Protein AF-A0A426YIM7-F1 (afdb_monomer_lite)

Sequence (119 aa):
MGKIGKELNIDFVVSTGDNFYDNGLTGITDGAFEDSFTSIYTAESLQKRWYSGAKLIYLIEWLLLSLSLSLVLGNHDYRGDVLAQLSPVLQGVDSRWLCLRSFVLNAGEDTPQHGLEAV

Secondary structure (DSSP, 8-state):
-HHHHHHTT-SEEEE-S--STTT--SSTT-THHIIIIITT---GGG-SEEEE------S--SS-TT-----S--TTGGGS-HHHHH-HHHHHH-TTEEE-S------------------

Organism: Ensete ventricosum (NCBI:txid4639)

Radius of gyration: 17.92 Å; chains: 1; bounding box: 36×42×57 Å

Foldseek 3Di:
DLVVLVVVVDQAAEAQAPQAPDAAAQALPGCSLCVRPVVPQPRPSHLHAYEAWEDPDDPDPDPPPPDPVQIRHDPNNVSHPVVSLCDCSSCVVPVNRHYDSYDDDDDDPPDPPDDDDDD

pLDDT: mean 80.56, std 19.52, range [34.78, 98.0]

InterPro domains:
  IPR029052 Metallo-dependent phosphatase-like [G3DSA:3.60.21.10] (1-114)
  IPR029052 Metallo-dependent phosphatase-like [SSF56300] (2-108)
  IPR051558 Metallophosphoesterase Purple Acid Phosphatase [PTHR10161] (1-108)

Structure (mmCIF, N/CA/C/O backbone):
data_AF-A0A426YIM7-F1
#
_entry.id   AF-A0A426YIM7-F1
#
loop_
_atom_site.group_PDB
_atom_site.id
_atom_site.type_symbol
_atom_site.label_atom_id
_atom_site.label_alt_id
_atom_site.label_comp_id
_atom_site.label_asym_id
_atom_site.label_entity_id
_atom_site.label_seq_id
_atom_site.pdbx_PDB_ins_code
_atom_site.Cartn_x
_atom_site.Cartn_y
_atom_site.Cartn_z
_atom_site.occupancy
_atom_site.B_iso_or_equiv
_atom_site.auth_seq_id
_atom_site.auth_comp_id
_atom_site.auth_asym_id
_atom_site.auth_atom_id
_atom_site.pdbx_PDB_model_num
ATOM 1 N N . MET A 1 1 ? -15.322 -1.299 1.935 1.00 90.06 1 MET A N 1
ATOM 2 C CA . MET A 1 1 ? -14.483 -0.888 3.085 1.00 90.06 1 MET A CA 1
ATOM 3 C C . MET A 1 1 ? -14.968 0.381 3.785 1.00 90.06 1 MET A C 1
ATOM 5 O O . MET A 1 1 ? -15.195 0.302 4.980 1.00 90.06 1 MET A O 1
ATOM 9 N N . GLY A 1 2 ? -15.199 1.511 3.097 1.00 96.06 2 GLY A N 1
ATOM 10 C CA . GLY A 1 2 ? -15.544 2.788 3.759 1.00 96.06 2 GLY A CA 1
ATOM 11 C C . GLY A 1 2 ? -16.715 2.741 4.760 1.00 96.06 2 GLY A C 1
ATOM 12 O O . GLY A 1 2 ? -16.585 3.235 5.877 1.00 96.06 2 GLY A O 1
ATOM 13 N N . LYS A 1 3 ? -17.835 2.087 4.413 1.00 97.69 3 LYS A N 1
ATOM 14 C CA . LYS A 1 3 ? -18.983 1.918 5.332 1.00 97.69 3 LYS A CA 1
ATOM 15 C C . LYS A 1 3 ? -18.599 1.181 6.625 1.00 97.69 3 LYS A C 1
ATOM 17 O O . LYS A 1 3 ? -18.864 1.689 7.704 1.00 97.69 3 LYS A O 1
ATOM 22 N N . ILE A 1 4 ? -17.908 0.047 6.498 1.00 96.56 4 ILE A N 1
ATOM 23 C CA . ILE A 1 4 ? -17.471 -0.780 7.635 1.00 96.56 4 ILE A CA 1
ATOM 24 C C . ILE A 1 4 ? -16.426 -0.053 8.485 1.00 96.56 4 ILE A C 1
ATOM 26 O O . ILE A 1 4 ? -16.528 -0.051 9.703 1.00 96.56 4 ILE A O 1
ATOM 30 N N . GLY A 1 5 ? -15.463 0.630 7.857 1.00 95.62 5 GLY A N 1
ATOM 31 C CA . GLY A 1 5 ? -14.475 1.430 8.589 1.00 95.62 5 GLY A CA 1
ATOM 32 C C . GLY A 1 5 ? -15.118 2.539 9.427 1.00 95.62 5 GLY A C 1
ATOM 33 O O . GLY A 1 5 ? -14.634 2.847 10.510 1.00 95.62 5 GLY A O 1
ATOM 34 N N . LYS A 1 6 ? -16.238 3.105 8.951 1.00 97.19 6 LYS A N 1
ATOM 35 C CA . LYS A 1 6 ? -17.025 4.087 9.706 1.00 97.19 6 LYS A CA 1
ATOM 36 C C . LYS A 1 6 ? -17.785 3.435 10.861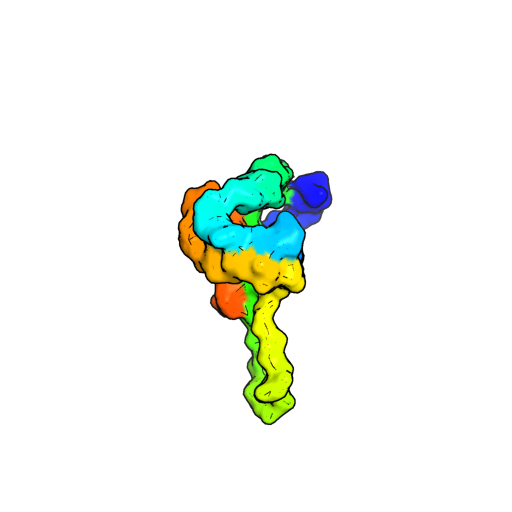 1.00 97.19 6 LYS A C 1
ATOM 38 O O . LYS A 1 6 ? -17.785 3.980 11.955 1.00 97.19 6 LYS A O 1
ATOM 43 N N . GLU A 1 7 ? -18.427 2.298 10.611 1.00 98.00 7 GLU A N 1
ATOM 44 C CA . GLU A 1 7 ? -19.209 1.559 11.610 1.00 98.00 7 GLU A CA 1
ATOM 45 C C . GLU A 1 7 ? -18.348 1.062 12.775 1.00 98.00 7 GLU A C 1
ATOM 47 O O . GLU A 1 7 ? -18.738 1.199 13.929 1.00 98.00 7 GLU A O 1
ATOM 52 N N . LEU A 1 8 ? -17.155 0.544 12.476 1.00 96.62 8 LEU A N 1
ATOM 53 C CA . LEU A 1 8 ? -16.222 0.022 13.475 1.00 96.62 8 LEU A CA 1
ATOM 54 C C . LEU A 1 8 ? -15.317 1.094 14.096 1.00 96.62 8 LEU A C 1
ATOM 56 O O . LEU A 1 8 ? -14.565 0.772 15.008 1.00 96.62 8 LEU A O 1
ATOM 60 N N . ASN A 1 9 ? -15.364 2.337 13.601 1.00 95.69 9 ASN A N 1
ATOM 61 C CA . ASN A 1 9 ? -14.483 3.433 14.014 1.00 95.69 9 ASN A CA 1
ATOM 62 C C . ASN A 1 9 ? -12.997 3.018 14.080 1.00 95.69 9 ASN A C 1
ATOM 64 O O . ASN A 1 9 ? -12.365 3.074 15.129 1.00 95.69 9 ASN A O 1
ATOM 68 N N . ILE A 1 10 ? -12.453 2.565 12.950 1.00 94.56 10 ILE A N 1
ATOM 69 C CA . ILE A 1 10 ? -11.093 2.013 12.894 1.00 94.56 10 ILE A CA 1
ATOM 70 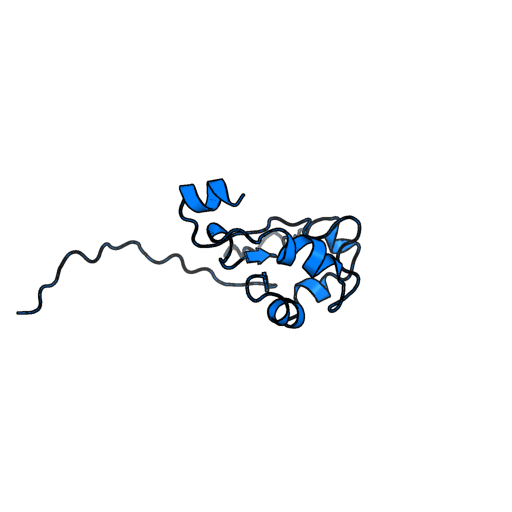C C . ILE A 1 10 ? -9.998 3.074 13.124 1.00 94.56 10 ILE A C 1
ATOM 72 O O . ILE A 1 10 ? -10.107 4.221 12.672 1.00 94.56 10 ILE A O 1
ATOM 76 N N . ASP A 1 11 ? -8.889 2.656 13.738 1.00 93.31 11 ASP A N 1
ATOM 77 C CA . ASP A 1 11 ? -7.713 3.509 13.971 1.00 93.31 11 ASP A CA 1
ATOM 78 C C . ASP A 1 11 ? -6.685 3.451 12.833 1.00 93.31 11 ASP A C 1
ATOM 80 O O . ASP A 1 11 ? -6.054 4.455 12.495 1.00 93.31 11 ASP A O 1
ATOM 84 N N . PHE A 1 12 ? -6.533 2.286 12.203 1.00 92.94 12 PHE A N 1
ATOM 85 C CA . PHE A 1 12 ? -5.602 2.048 11.101 1.00 92.94 12 PHE A CA 1
ATOM 86 C C . PHE A 1 12 ? -6.072 0.890 10.215 1.00 92.94 12 PHE A C 1
ATOM 88 O O . PHE A 1 12 ? -7.000 0.155 10.553 1.00 92.94 12 PHE A O 1
ATOM 95 N N . VAL A 1 13 ? -5.413 0.729 9.068 1.00 93.00 13 VAL A N 1
ATOM 96 C CA . VAL A 1 13 ? -5.611 -0.394 8.146 1.00 93.00 13 VAL A CA 1
ATOM 97 C C . VAL A 1 13 ? -4.298 -1.154 8.004 1.00 93.00 13 VAL A C 1
ATOM 99 O O . VAL A 1 13 ? -3.232 -0.547 7.930 1.00 93.00 13 VAL A O 1
ATOM 102 N N . VAL A 1 14 ? -4.366 -2.482 7.949 1.00 89.44 14 VAL A N 1
ATOM 103 C CA . VAL A 1 14 ? -3.222 -3.343 7.626 1.00 89.44 14 VAL A CA 1
ATOM 104 C C . VAL A 1 14 ? -3.500 -4.006 6.288 1.00 89.44 14 VAL A C 1
ATOM 106 O O . VAL A 1 14 ? -4.541 -4.642 6.130 1.00 89.44 14 VAL A O 1
ATOM 109 N N . SER A 1 15 ? -2.583 -3.856 5.337 1.00 88.81 15 SER A N 1
ATOM 110 C CA . SER A 1 15 ? -2.603 -4.645 4.111 1.00 88.81 15 SER A CA 1
ATOM 111 C C . SER A 1 15 ? -1.864 -5.960 4.325 1.00 88.81 15 SER A C 1
ATOM 113 O O . SER A 1 15 ? -0.785 -5.983 4.918 1.00 88.81 15 SER A O 1
ATOM 115 N N . THR A 1 16 ? -2.443 -7.053 3.834 1.00 87.00 16 THR A N 1
ATOM 116 C CA . THR A 1 16 ? -1.887 -8.408 3.946 1.00 87.00 16 THR A CA 1
ATOM 117 C C . THR A 1 16 ? -1.072 -8.837 2.721 1.00 87.00 16 THR A C 1
ATOM 119 O O . THR A 1 16 ? -0.674 -9.997 2.645 1.00 87.00 16 THR A O 1
ATOM 122 N N . GLY A 1 17 ? -0.807 -7.918 1.788 1.00 88.00 17 GLY A N 1
ATOM 123 C CA . GLY A 1 17 ? -0.090 -8.172 0.536 1.00 88.00 17 GLY A CA 1
ATOM 124 C C . GLY A 1 17 ? -1.006 -8.140 -0.688 1.00 88.00 17 GLY A C 1
ATOM 125 O O . GLY A 1 17 ? -2.201 -7.879 -0.569 1.00 88.00 17 GLY A O 1
ATOM 126 N N . ASP A 1 18 ? -0.412 -8.386 -1.854 1.00 90.38 18 ASP A N 1
ATOM 127 C CA . ASP A 1 18 ? -1.008 -8.230 -3.183 1.00 90.38 18 ASP A CA 1
ATOM 128 C C . ASP A 1 18 ? -1.614 -6.836 -3.355 1.00 90.38 18 ASP A C 1
ATOM 130 O O . ASP A 1 18 ? -2.798 -6.654 -3.636 1.00 90.38 18 ASP A O 1
ATOM 134 N N . ASN A 1 19 ? -0.776 -5.827 -3.131 1.00 91.88 19 ASN A N 1
ATOM 135 C CA . ASN A 1 19 ? -1.208 -4.436 -3.145 1.00 91.88 19 ASN A CA 1
ATOM 136 C C . ASN A 1 19 ? -1.435 -3.922 -4.570 1.00 91.88 19 ASN A C 1
ATOM 138 O O . ASN A 1 19 ? -2.357 -3.139 -4.797 1.00 91.88 19 ASN A O 1
ATOM 142 N N . PHE A 1 20 ? -0.596 -4.355 -5.518 1.00 94.69 20 PHE A N 1
ATOM 143 C CA . PHE A 1 20 ? -0.627 -3.879 -6.902 1.00 94.69 20 PHE A CA 1
ATOM 144 C C . PHE A 1 20 ? -0.618 -5.046 -7.893 1.00 94.69 20 PHE A C 1
ATOM 146 O O . PHE A 1 20 ? 0.367 -5.775 -8.034 1.00 94.69 20 PHE A O 1
ATOM 153 N N . TYR A 1 21 ? -1.735 -5.203 -8.599 1.00 92.56 2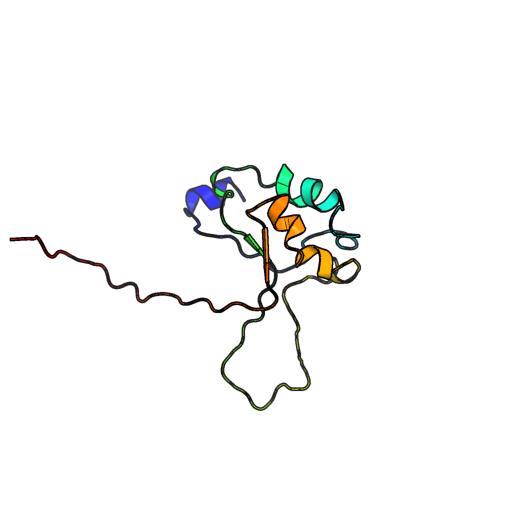1 TYR A N 1
ATOM 154 C CA . TYR A 1 21 ? -1.939 -6.233 -9.615 1.00 92.56 21 TYR A CA 1
ATOM 155 C C . TYR A 1 21 ? -1.621 -5.713 -11.028 1.00 92.56 21 TYR A C 1
ATOM 157 O O . TYR A 1 21 ? -1.783 -4.531 -11.309 1.00 92.56 21 TYR A O 1
ATOM 165 N N . ASP A 1 22 ? -1.206 -6.554 -11.980 1.00 92.69 22 ASP A N 1
ATOM 166 C CA . ASP A 1 22 ? -0.853 -7.977 -11.823 1.00 92.69 22 ASP A CA 1
ATOM 167 C C . ASP A 1 22 ? 0.639 -8.198 -11.524 1.00 92.69 22 ASP A C 1
ATOM 169 O O . ASP A 1 22 ? 1.026 -9.299 -11.125 1.00 92.69 22 ASP A O 1
ATOM 173 N N . ASN A 1 23 ? 1.478 -7.181 -11.739 1.00 94.19 23 ASN A N 1
ATOM 174 C CA . ASN A 1 23 ? 2.938 -7.298 -11.689 1.00 94.19 23 ASN A CA 1
ATOM 175 C C . ASN A 1 23 ? 3.596 -6.263 -10.765 1.00 94.19 23 ASN A C 1
ATOM 177 O O . ASN A 1 23 ? 4.710 -5.826 -11.042 1.00 94.19 23 ASN A O 1
ATOM 181 N N . GLY A 1 24 ? 2.924 -5.858 -9.687 1.00 93.81 24 GLY A N 1
ATOM 182 C CA . GLY A 1 24 ? 3.462 -4.868 -8.763 1.00 93.81 24 GLY A CA 1
ATOM 183 C C . GLY A 1 24 ? 3.572 -3.475 -9.390 1.00 93.81 24 GLY A C 1
ATOM 184 O O . GLY A 1 24 ? 3.027 -3.203 -10.459 1.00 93.81 24 GLY A O 1
ATOM 185 N N . LEU A 1 25 ? 4.304 -2.589 -8.714 1.00 96.31 25 LEU A N 1
ATOM 186 C CA . LEU A 1 25 ? 4.698 -1.295 -9.274 1.00 96.31 25 LEU A CA 1
ATOM 187 C C . LEU A 1 25 ? 5.952 -1.469 -10.130 1.00 96.31 25 LEU A C 1
ATOM 189 O O . LEU A 1 25 ? 6.826 -2.256 -9.794 1.00 96.31 25 LEU A O 1
ATOM 193 N N . THR A 1 26 ? 6.093 -0.695 -11.194 1.00 96.88 26 THR A N 1
ATOM 194 C CA . THR A 1 26 ? 7.302 -0.640 -12.030 1.00 96.88 26 THR A CA 1
ATOM 195 C C . THR A 1 26 ? 8.375 0.308 -11.483 1.00 96.88 26 THR A C 1
ATOM 197 O O . THR A 1 26 ? 9.518 0.265 -11.935 1.00 96.88 26 THR A O 1
ATOM 200 N N . GLY A 1 27 ? 8.027 1.157 -10.509 1.00 96.44 27 GLY A N 1
ATOM 201 C CA . GLY A 1 27 ? 8.931 2.119 -9.883 1.00 96.44 27 GLY A CA 1
ATOM 202 C C . GLY A 1 27 ? 8.208 3.138 -8.995 1.00 96.44 27 GLY A C 1
ATOM 203 O O . GLY A 1 27 ? 6.997 3.082 -8.798 1.00 96.44 27 GLY A O 1
ATOM 204 N N . ILE A 1 28 ? 8.961 4.101 -8.457 1.00 96.38 28 ILE A N 1
ATOM 205 C CA . ILE A 1 28 ? 8.469 5.113 -7.495 1.00 96.38 28 ILE A CA 1
ATOM 206 C C . ILE A 1 28 ? 7.533 6.179 -8.087 1.00 96.38 28 ILE A C 1
ATOM 208 O O . ILE A 1 28 ? 6.934 6.940 -7.335 1.00 96.38 28 ILE A O 1
ATOM 212 N N . THR A 1 29 ? 7.438 6.266 -9.413 1.00 96.50 29 THR A N 1
ATOM 213 C CA . THR A 1 29 ? 6.564 7.206 -10.138 1.00 96.50 29 THR A CA 1
ATOM 214 C C . THR A 1 29 ? 5.486 6.476 -10.937 1.00 96.50 29 THR A C 1
ATOM 216 O O . THR A 1 29 ? 4.957 7.025 -11.899 1.00 96.50 29 THR A O 1
ATOM 219 N N . ASP A 1 30 ? 5.227 5.210 -10.613 1.00 97.38 30 ASP A N 1
ATOM 220 C CA . ASP A 1 30 ? 4.217 4.421 -11.305 1.00 97.38 30 ASP A CA 1
ATOM 221 C C . ASP A 1 30 ? 2.807 4.921 -10.951 1.00 97.38 30 ASP A C 1
ATOM 223 O O . ASP A 1 30 ? 2.423 4.953 -9.778 1.00 97.38 30 ASP A O 1
ATOM 227 N N . GLY A 1 31 ? 2.033 5.293 -11.974 1.00 96.75 31 GLY A N 1
ATOM 228 C CA . GLY A 1 31 ? 0.655 5.769 -11.826 1.00 96.75 31 GLY A CA 1
ATOM 229 C C . GLY A 1 31 ? -0.283 4.732 -11.205 1.00 96.7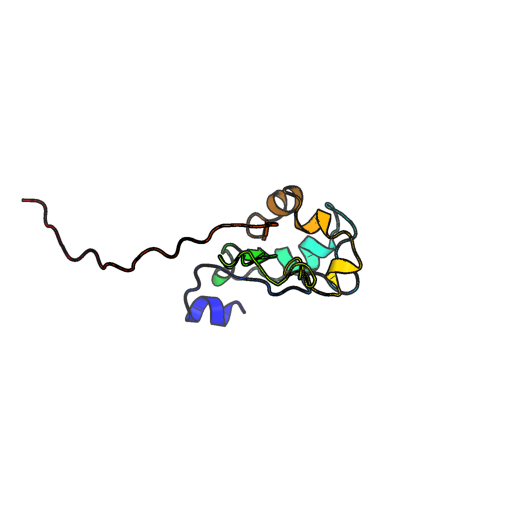5 31 GLY A C 1
ATOM 230 O O . GLY A 1 31 ? -1.265 5.109 -10.568 1.00 96.75 31 GLY A O 1
ATOM 231 N N . ALA A 1 32 ? 0.063 3.440 -11.271 1.00 96.44 32 ALA A N 1
ATOM 232 C CA . ALA A 1 32 ? -0.696 2.368 -10.634 1.00 96.44 32 ALA A CA 1
ATOM 233 C C . ALA A 1 32 ? -0.883 2.583 -9.123 1.00 96.44 32 ALA A C 1
ATOM 235 O O . ALA A 1 32 ? -1.884 2.127 -8.563 1.00 96.44 32 ALA A O 1
ATOM 236 N N . PHE A 1 33 ? 0.040 3.298 -8.466 1.00 96.88 33 PHE A N 1
ATOM 237 C CA . PHE A 1 33 ? -0.117 3.677 -7.065 1.00 96.88 33 PHE A CA 1
ATOM 238 C C . PHE A 1 33 ? -1.336 4.584 -6.856 1.00 96.88 33 PHE A C 1
ATOM 240 O O . PHE A 1 33 ? -2.194 4.297 -6.022 1.00 96.88 33 PHE A O 1
ATOM 247 N N . GLU A 1 34 ? -1.461 5.652 -7.641 1.00 97.12 34 GLU A N 1
ATOM 248 C CA . GLU A 1 34 ? -2.593 6.574 -7.535 1.00 97.12 34 GLU A CA 1
ATOM 249 C C . GLU A 1 34 ? -3.899 5.915 -7.983 1.00 97.12 34 GLU A C 1
ATOM 251 O O . GLU A 1 34 ? -4.920 6.043 -7.301 1.00 97.12 34 GLU A O 1
ATOM 256 N N . ASP A 1 35 ? -3.846 5.164 -9.083 1.00 96.44 35 ASP A N 1
ATOM 257 C CA . ASP A 1 35 ? -5.007 4.515 -9.690 1.00 96.44 35 ASP A CA 1
ATOM 258 C C . ASP A 1 35 ? -5.587 3.400 -8.813 1.00 96.44 35 ASP A C 1
ATOM 260 O O . ASP A 1 35 ? -6.800 3.189 -8.814 1.00 96.44 35 ASP A O 1
ATOM 264 N N . SER A 1 36 ? -4.744 2.699 -8.047 1.00 94.81 36 SER A N 1
ATOM 265 C CA . SER A 1 36 ? -5.158 1.531 -7.252 1.00 94.81 36 SER A CA 1
ATOM 266 C C . SER A 1 36 ? -5.291 1.817 -5.756 1.00 94.81 36 SER A C 1
ATOM 268 O O . SER A 1 36 ? -5.992 1.085 -5.054 1.00 94.81 36 SER A O 1
ATOM 270 N N . PHE A 1 37 ? -4.651 2.875 -5.246 1.00 96.50 37 PHE A N 1
ATOM 271 C CA . PHE A 1 37 ? -4.676 3.222 -3.825 1.00 96.50 37 PHE A CA 1
ATOM 272 C C . PHE A 1 37 ? -5.292 4.601 -3.571 1.00 96.50 37 PHE A C 1
ATOM 274 O O . PHE A 1 37 ? -6.381 4.693 -2.989 1.00 96.50 37 PHE A O 1
ATOM 281 N N . THR A 1 38 ? -4.626 5.671 -4.013 1.00 96.50 38 THR A N 1
ATOM 282 C CA . THR A 1 38 ? -4.990 7.056 -3.665 1.00 96.50 38 THR A CA 1
ATOM 283 C C . THR A 1 38 ? -6.419 7.386 -4.088 1.00 96.50 38 THR A C 1
ATOM 285 O O . THR A 1 38 ? -7.241 7.793 -3.262 1.00 96.50 38 THR A O 1
ATOM 288 N N . SER A 1 39 ? -6.741 7.127 -5.356 1.00 97.31 39 SER A N 1
ATOM 289 C CA . SER A 1 39 ? -8.024 7.469 -5.976 1.00 97.31 39 SER A CA 1
ATOM 290 C C . SER A 1 39 ? -9.161 6.512 -5.605 1.00 97.31 39 SER A C 1
ATOM 292 O O . SER A 1 39 ? -10.334 6.846 -5.774 1.00 97.31 39 SER A O 1
ATOM 294 N N . ILE A 1 40 ? -8.840 5.334 -5.065 1.00 97.25 40 ILE A N 1
ATOM 295 C CA . ILE A 1 40 ? -9.824 4.302 -4.712 1.00 97.25 40 ILE A CA 1
ATOM 296 C C . ILE A 1 40 ? -10.312 4.466 -3.274 1.00 97.25 40 ILE A C 1
ATOM 298 O O . ILE A 1 40 ? -11.516 4.444 -3.003 1.00 97.25 40 ILE A O 1
ATOM 302 N N . TYR A 1 41 ? -9.395 4.654 -2.323 1.00 96.44 41 TYR A N 1
ATOM 303 C CA . TYR A 1 41 ? -9.725 4.668 -0.897 1.00 96.44 41 TYR A CA 1
ATOM 304 C C . TYR A 1 41 ? -10.059 6.073 -0.384 1.00 96.44 41 TYR A C 1
ATOM 306 O O . TYR A 1 41 ? -9.524 6.515 0.626 1.00 96.44 41 TYR A O 1
ATOM 314 N N . THR A 1 42 ? -10.963 6.787 -1.049 1.00 97.56 42 THR A N 1
ATOM 315 C CA . THR A 1 42 ? -11.273 8.206 -0.769 1.00 97.56 42 THR A CA 1
ATOM 316 C C . THR A 1 42 ? -12.256 8.436 0.383 1.00 97.56 42 THR A C 1
ATOM 318 O O . THR A 1 42 ? -12.453 9.568 0.817 1.00 97.56 42 THR A O 1
ATOM 321 N N . ALA A 1 43 ? -12.877 7.380 0.916 1.00 97.81 43 ALA A N 1
ATOM 322 C CA . ALA A 1 43 ? -13.810 7.505 2.035 1.00 97.81 43 ALA A CA 1
ATOM 323 C C . ALA A 1 43 ? -13.129 8.107 3.281 1.00 97.81 43 ALA A C 1
ATOM 325 O O . ALA A 1 43 ? -12.016 7.712 3.631 1.00 97.81 43 ALA A O 1
ATOM 326 N N . GLU A 1 44 ? -13.827 9.005 3.985 1.00 97.25 44 GLU A N 1
ATOM 327 C CA . GLU A 1 44 ? -13.319 9.705 5.180 1.00 97.25 44 GLU A CA 1
ATOM 328 C C . GLU A 1 44 ? -12.843 8.736 6.275 1.00 97.25 44 GLU A C 1
ATOM 330 O O . GLU A 1 44 ? -11.763 8.888 6.837 1.00 97.25 44 GLU A O 1
ATOM 335 N N . SER A 1 45 ? -13.600 7.663 6.513 1.00 97.38 45 SER A N 1
ATOM 336 C CA . SER A 1 45 ? -13.258 6.619 7.488 1.00 97.38 45 SER A CA 1
ATOM 337 C C . SER A 1 45 ? -11.990 5.827 7.148 1.00 97.38 45 SER A C 1
ATOM 339 O O . SER A 1 45 ? -11.475 5.111 8.001 1.00 97.38 45 SER A O 1
ATOM 341 N N . LEU A 1 46 ? -11.486 5.942 5.916 1.00 97.12 46 LEU A N 1
ATOM 342 C CA . LEU A 1 46 ? -10.245 5.321 5.449 1.00 97.12 46 LEU A CA 1
ATOM 343 C C . LEU A 1 46 ? -9.086 6.321 5.333 1.00 97.12 46 LEU A C 1
ATOM 345 O O . LEU A 1 46 ? -7.987 5.928 4.930 1.00 97.12 46 LEU A O 1
ATOM 349 N N . GLN A 1 47 ? -9.294 7.589 5.714 1.00 97.25 47 GLN A N 1
ATOM 350 C CA . GLN A 1 47 ? -8.232 8.593 5.865 1.00 97.25 47 GLN A CA 1
ATOM 351 C C . GLN A 1 47 ? -7.459 8.355 7.173 1.00 97.25 47 GLN A C 1
ATOM 353 O O . GLN A 1 47 ? -7.356 9.209 8.050 1.00 97.25 47 GLN A O 1
ATOM 358 N N . LYS A 1 48 ? -6.963 7.126 7.313 1.00 95.25 48 LYS A N 1
ATOM 359 C CA . LYS A 1 48 ? -6.198 6.590 8.439 1.00 95.25 48 LYS A CA 1
ATOM 360 C C . LYS A 1 48 ? -4.843 6.113 7.923 1.00 95.25 48 LYS A C 1
ATOM 362 O O . LYS A 1 48 ? -4.610 6.105 6.717 1.00 95.25 48 LYS A O 1
ATOM 367 N N . ARG A 1 49 ? -3.939 5.712 8.816 1.00 94.50 49 ARG A N 1
ATOM 368 C CA . ARG A 1 49 ? -2.650 5.129 8.409 1.00 94.50 49 ARG A CA 1
ATOM 369 C C . ARG A 1 49 ? -2.852 3.708 7.881 1.00 94.50 49 ARG A C 1
ATOM 371 O O . ARG A 1 49 ? -3.584 2.926 8.486 1.00 94.50 49 ARG A O 1
ATOM 378 N N . TRP A 1 50 ? -2.196 3.393 6.767 1.00 93.50 50 TRP A N 1
ATOM 379 C CA . TRP A 1 50 ? -2.184 2.080 6.129 1.00 93.50 50 TRP A CA 1
ATOM 380 C C . TRP A 1 50 ? -0.803 1.460 6.275 1.00 93.50 50 TRP A C 1
ATOM 382 O O . TRP A 1 50 ? 0.177 2.001 5.773 1.00 93.50 50 TRP A O 1
ATOM 392 N N . TYR A 1 51 ? -0.733 0.320 6.946 1.00 89.25 51 TYR A N 1
ATOM 393 C CA . TYR A 1 51 ? 0.492 -0.439 7.134 1.00 89.25 51 TYR A CA 1
ATOM 394 C C . TYR A 1 51 ? 0.550 -1.553 6.095 1.00 89.25 51 TYR A C 1
ATOM 396 O O . TYR A 1 51 ? -0.250 -2.485 6.140 1.00 89.25 51 TYR A O 1
ATOM 404 N N . SER A 1 52 ? 1.490 -1.453 5.162 1.00 81.69 52 SER A N 1
ATOM 405 C CA . SER A 1 52 ? 1.796 -2.500 4.185 1.00 81.69 52 SER A CA 1
ATOM 406 C C . SER A 1 52 ? 3.155 -3.103 4.525 1.00 81.69 52 SER A C 1
ATOM 408 O O . SER A 1 52 ? 4.096 -2.367 4.799 1.00 81.69 52 SER A O 1
ATOM 410 N N . GLY A 1 53 ? 3.308 -4.424 4.548 1.00 70.75 53 GLY A N 1
ATOM 411 C CA . GLY A 1 53 ? 4.576 -5.013 4.986 1.00 70.75 53 GLY A CA 1
ATOM 412 C C . GLY A 1 53 ? 4.747 -4.979 6.513 1.00 70.75 53 GLY A C 1
ATOM 413 O O . GLY A 1 53 ? 5.018 -3.944 7.117 1.00 70.75 53 GLY A O 1
ATOM 414 N N . ALA A 1 54 ? 4.645 -6.139 7.158 1.00 50.78 54 ALA A N 1
ATOM 415 C CA . ALA A 1 54 ? 5.031 -6.320 8.551 1.00 50.78 54 ALA A CA 1
ATOM 416 C C . ALA A 1 54 ? 5.951 -7.539 8.663 1.00 50.78 54 ALA A C 1
ATOM 418 O O . ALA A 1 54 ? 5.585 -8.646 8.277 1.00 50.78 54 ALA A O 1
ATOM 419 N N . LYS A 1 55 ? 7.156 -7.356 9.205 1.00 51.53 55 LYS A N 1
ATOM 420 C CA . LYS A 1 55 ? 7.924 -8.475 9.753 1.00 51.53 55 LYS A CA 1
ATOM 421 C C . LYS A 1 55 ? 7.562 -8.575 11.226 1.00 51.53 55 LYS A C 1
ATOM 423 O O . LYS A 1 55 ? 8.037 -7.772 12.024 1.00 51.53 55 LYS A O 1
ATOM 428 N N . LEU A 1 56 ? 6.711 -9.535 11.576 1.00 42.75 56 LEU A N 1
ATOM 429 C CA . LEU A 1 56 ? 6.430 -9.835 12.974 1.00 42.75 56 LEU A CA 1
ATOM 430 C C . LEU A 1 56 ? 7.653 -10.564 13.545 1.00 42.75 56 LEU A C 1
ATOM 432 O O . LEU A 1 56 ? 7.883 -11.739 13.262 1.00 42.75 56 LEU A O 1
ATOM 436 N N . ILE A 1 57 ? 8.503 -9.834 14.267 1.00 48.38 57 ILE A N 1
ATOM 437 C CA . ILE A 1 57 ? 9.638 -10.417 14.985 1.00 48.38 57 ILE A CA 1
ATOM 438 C C . ILE A 1 57 ? 9.071 -11.025 16.265 1.00 48.38 57 ILE A C 1
ATOM 440 O O . ILE A 1 57 ? 8.844 -10.322 17.245 1.00 48.38 57 ILE A O 1
ATOM 444 N N . TYR A 1 58 ? 8.813 -12.331 16.256 1.00 49.03 58 TYR A N 1
ATOM 445 C CA . TYR A 1 58 ? 8.624 -13.061 17.503 1.00 49.03 58 TYR A CA 1
ATOM 446 C C . TYR A 1 58 ? 9.980 -13.260 18.175 1.00 49.03 58 TYR A C 1
ATOM 448 O O . TYR A 1 58 ? 10.952 -13.685 17.548 1.00 49.03 58 TYR A O 1
ATOM 456 N N . LEU A 1 59 ? 10.025 -12.939 19.464 1.00 45.25 59 LEU A N 1
ATOM 457 C CA . LEU A 1 59 ? 11.189 -13.028 20.336 1.00 45.25 59 LEU A CA 1
ATOM 458 C C . LEU A 1 59 ? 11.473 -14.494 20.701 1.00 45.25 59 LEU A C 1
ATOM 460 O O . LEU A 1 59 ? 11.321 -14.880 21.849 1.00 45.25 59 LEU A O 1
ATOM 464 N N . ILE A 1 60 ? 11.831 -15.329 19.722 1.00 51.19 60 ILE A N 1
ATOM 465 C CA . ILE A 1 60 ? 12.495 -16.620 19.948 1.00 51.19 60 ILE A CA 1
ATOM 466 C C . ILE A 1 60 ? 13.525 -16.807 18.830 1.00 51.19 60 ILE A C 1
ATOM 468 O O . ILE A 1 60 ? 13.267 -17.404 17.784 1.00 51.19 60 ILE A O 1
ATOM 472 N N . GLU A 1 61 ? 14.718 -16.264 19.051 1.00 61.50 61 GLU A N 1
ATOM 473 C CA . GLU A 1 61 ? 15.913 -16.748 18.372 1.00 61.50 61 GLU A CA 1
ATOM 474 C C . GLU A 1 61 ? 16.090 -18.222 18.765 1.00 61.50 61 GLU A C 1
ATOM 476 O O . GLU A 1 61 ? 16.180 -18.485 19.959 1.00 61.50 61 GLU A O 1
ATOM 481 N N . TRP A 1 62 ? 16.070 -19.163 17.805 1.00 51.72 62 TRP A N 1
ATOM 482 C CA . TRP A 1 62 ? 16.993 -20.323 17.734 1.00 51.72 62 TRP A CA 1
ATOM 483 C C . TRP A 1 62 ? 16.620 -21.499 16.797 1.00 51.72 62 TRP A C 1
ATOM 485 O O . TRP A 1 62 ? 17.414 -22.431 16.728 1.00 51.72 62 TRP A O 1
ATOM 495 N N . LEU A 1 63 ? 15.530 -21.517 15.998 1.00 46.22 63 LEU A N 1
ATOM 496 C CA . LEU A 1 63 ? 15.312 -22.691 15.102 1.00 46.22 63 LEU A CA 1
ATOM 497 C C . LEU A 1 63 ? 14.586 -22.498 13.748 1.00 46.22 63 LEU A C 1
ATOM 499 O O . LEU A 1 63 ? 14.111 -23.475 13.178 1.00 46.22 63 LEU A O 1
ATOM 503 N N . LEU A 1 64 ? 14.512 -21.294 13.172 1.00 53.56 64 LEU A N 1
ATOM 504 C CA . LEU A 1 64 ? 13.912 -21.095 11.831 1.00 53.56 64 LEU A CA 1
ATOM 505 C C . LEU A 1 64 ? 14.811 -20.316 10.863 1.00 53.56 64 LEU A C 1
ATOM 507 O O . LEU A 1 64 ? 14.353 -19.517 10.052 1.00 53.56 64 LEU A O 1
ATOM 511 N N . LEU A 1 65 ? 16.113 -20.600 10.884 1.00 49.34 65 LEU A N 1
ATOM 512 C CA . LEU A 1 65 ? 17.058 -20.091 9.882 1.00 49.34 65 LEU A CA 1
ATOM 513 C C . LEU A 1 65 ? 16.907 -20.732 8.479 1.00 49.34 65 LEU A C 1
ATOM 515 O O . LEU A 1 65 ? 17.710 -20.432 7.603 1.00 49.34 65 LEU A O 1
ATOM 519 N N . SER A 1 66 ? 15.877 -21.553 8.218 1.00 48.84 66 SER A N 1
ATOM 520 C CA . SER A 1 66 ? 15.545 -22.043 6.863 1.00 48.84 66 SER A CA 1
ATOM 521 C C . SER A 1 66 ? 14.209 -21.544 6.298 1.00 48.84 66 SER A C 1
ATOM 523 O O . SER A 1 66 ? 13.900 -21.825 5.143 1.00 48.84 66 SER A O 1
ATOM 525 N N . LEU A 1 67 ? 13.437 -20.759 7.055 1.00 47.12 67 LEU A N 1
ATOM 526 C CA . LEU A 1 67 ? 12.208 -20.138 6.561 1.00 47.12 67 LEU A CA 1
ATOM 527 C C . LEU A 1 67 ? 12.197 -18.659 6.952 1.00 47.12 67 LEU A C 1
ATOM 529 O O . LEU A 1 67 ? 11.390 -18.198 7.755 1.00 47.12 67 LEU A O 1
ATOM 533 N N . SER A 1 68 ? 13.122 -17.888 6.376 1.00 49.09 68 SER A N 1
ATOM 534 C CA . SER A 1 68 ? 12.998 -16.429 6.370 1.00 49.09 68 SER A CA 1
ATOM 535 C C . SER A 1 68 ? 11.841 -16.052 5.443 1.00 49.09 68 SER A C 1
ATOM 537 O O . SER A 1 68 ? 12.057 -15.646 4.302 1.00 49.09 68 SER A O 1
ATOM 539 N N . LEU A 1 69 ? 10.608 -16.221 5.930 1.00 46.09 69 LEU A N 1
ATOM 540 C CA . LEU A 1 69 ? 9.402 -15.677 5.320 1.00 46.09 69 LEU A CA 1
ATOM 541 C C . LEU A 1 69 ? 9.482 -14.151 5.457 1.00 46.09 69 LEU A C 1
ATOM 543 O O . LEU A 1 69 ? 9.077 -13.546 6.451 1.00 46.09 69 LEU A O 1
ATOM 547 N N . SER A 1 70 ? 10.150 -13.539 4.489 1.00 49.94 70 SER A N 1
ATOM 548 C CA . SER A 1 70 ? 10.387 -12.107 4.446 1.00 49.94 70 SER A CA 1
ATOM 549 C C . SER A 1 70 ? 9.159 -11.406 3.876 1.00 49.94 70 SER A C 1
ATOM 551 O O . SER A 1 70 ? 9.084 -11.236 2.670 1.00 49.94 70 SER A O 1
ATOM 553 N N . LEU A 1 71 ? 8.315 -10.896 4.778 1.00 56.34 71 LEU A N 1
ATOM 554 C CA . LEU A 1 71 ? 7.469 -9.704 4.621 1.00 56.34 71 LEU A CA 1
ATOM 555 C C . LEU A 1 71 ? 6.190 -9.804 3.773 1.00 56.34 71 LEU A C 1
ATOM 557 O O . LEU A 1 71 ? 6.123 -10.447 2.742 1.00 56.34 71 LEU A O 1
ATOM 561 N N . VAL A 1 72 ? 5.176 -9.096 4.274 1.00 66.06 72 VAL A N 1
ATOM 562 C CA . VAL A 1 72 ? 3.754 -9.031 3.876 1.00 66.06 72 VAL A CA 1
ATOM 563 C C . VAL A 1 72 ? 3.551 -8.297 2.535 1.00 66.06 72 VAL A C 1
ATOM 565 O O . VAL A 1 72 ? 2.716 -7.410 2.407 1.00 66.06 72 VAL A O 1
ATOM 568 N N . LEU A 1 73 ? 4.364 -8.623 1.535 1.00 75.62 73 LEU A N 1
ATOM 569 C CA . LEU A 1 73 ? 4.090 -8.306 0.138 1.00 75.62 73 LEU A CA 1
ATOM 570 C C . LEU A 1 73 ? 3.585 -9.582 -0.527 1.00 75.62 73 LEU A C 1
ATOM 572 O O . LEU A 1 73 ? 4.039 -10.679 -0.205 1.00 75.62 73 LEU A O 1
ATOM 576 N N . GLY A 1 74 ? 2.585 -9.451 -1.386 1.00 81.69 74 GLY A N 1
ATOM 577 C CA . GLY A 1 74 ? 1.978 -10.605 -2.035 1.00 81.69 74 GLY A CA 1
ATOM 578 C C . GLY A 1 74 ? 2.755 -11.035 -3.272 1.00 81.69 74 GLY A C 1
ATOM 579 O O . GLY A 1 74 ? 3.694 -10.370 -3.718 1.00 81.69 74 GLY A O 1
ATOM 580 N N . ASN A 1 75 ? 2.380 -12.173 -3.851 1.00 88.25 75 ASN A N 1
ATOM 581 C CA . ASN A 1 75 ? 3.064 -12.712 -5.025 1.00 88.25 75 ASN A CA 1
ATOM 582 C C . ASN A 1 75 ? 2.985 -11.787 -6.247 1.00 88.25 75 ASN A C 1
ATOM 584 O O . ASN A 1 75 ? 3.861 -11.873 -7.107 1.00 88.25 75 ASN A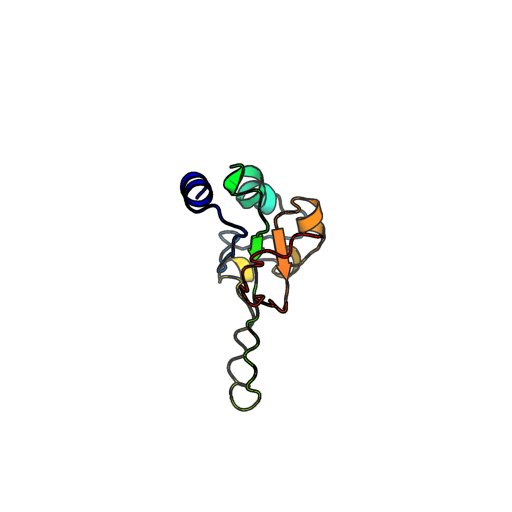 O 1
ATOM 588 N N . HIS A 1 76 ? 1.965 -10.933 -6.343 1.00 91.12 76 HIS A N 1
ATOM 589 C CA . HIS A 1 76 ? 1.867 -9.936 -7.407 1.00 91.12 76 HIS A CA 1
ATOM 590 C C . HIS A 1 76 ? 2.874 -8.802 -7.214 1.00 91.12 76 HIS A C 1
ATOM 592 O O . HIS A 1 76 ? 3.536 -8.401 -8.168 1.00 91.12 76 HIS A O 1
ATOM 598 N N . ASP A 1 77 ? 3.087 -8.370 -5.971 1.00 90.62 77 ASP A N 1
ATOM 599 C CA . ASP A 1 77 ? 4.051 -7.322 -5.636 1.00 90.62 77 ASP A CA 1
ATOM 600 C C . ASP A 1 77 ? 5.492 -7.729 -5.992 1.00 90.62 77 ASP A C 1
ATOM 602 O O . ASP A 1 77 ? 6.249 -6.924 -6.532 1.00 90.62 77 ASP A O 1
ATOM 606 N N . TYR A 1 78 ? 5.862 -8.997 -5.758 1.00 88.44 78 TYR A N 1
ATOM 607 C CA . TYR A 1 78 ? 7.197 -9.534 -6.076 1.00 88.44 78 TYR A CA 1
ATOM 608 C C . TYR A 1 78 ? 7.515 -9.629 -7.570 1.00 88.44 78 TYR A C 1
ATOM 610 O O . TYR A 1 78 ? 8.668 -9.869 -7.930 1.00 88.44 78 TYR A O 1
ATOM 618 N N . ARG A 1 79 ? 6.517 -9.478 -8.444 1.00 91.75 79 ARG A N 1
ATOM 619 C CA . ARG A 1 79 ? 6.731 -9.451 -9.897 1.00 91.75 79 ARG A CA 1
ATOM 620 C C . ARG A 1 79 ? 7.168 -8.072 -10.400 1.00 91.75 79 ARG A C 1
ATOM 622 O O . ARG A 1 79 ? 7.587 -7.980 -11.551 1.00 91.75 79 ARG A O 1
ATOM 629 N N . GLY A 1 80 ? 7.096 -7.046 -9.549 1.00 91.88 80 GLY A N 1
ATOM 630 C CA . GLY A 1 80 ? 7.508 -5.677 -9.846 1.00 91.88 80 GLY A CA 1
ATOM 631 C C . GLY A 1 80 ? 8.657 -5.182 -8.967 1.00 91.88 80 GLY A C 1
ATOM 632 O O . GLY A 1 80 ? 9.376 -5.947 -8.320 1.00 91.88 80 GLY A O 1
ATOM 633 N N . ASP A 1 81 ? 8.820 -3.865 -8.927 1.00 92.94 81 ASP A N 1
ATOM 634 C CA . ASP A 1 81 ? 9.727 -3.155 -8.036 1.00 92.94 81 ASP A CA 1
ATOM 635 C C . ASP A 1 81 ? 9.150 -3.076 -6.615 1.00 92.94 81 ASP A C 1
ATOM 637 O O . ASP A 1 81 ? 8.484 -2.125 -6.199 1.00 92.94 81 ASP A O 1
ATOM 641 N N . VAL A 1 82 ? 9.466 -4.100 -5.829 1.00 89.19 82 VAL A N 1
ATOM 642 C CA . VAL A 1 82 ? 9.172 -4.165 -4.393 1.00 89.19 82 VAL A CA 1
ATOM 643 C C . VAL A 1 82 ? 9.751 -2.973 -3.617 1.00 89.19 82 VAL A C 1
ATOM 645 O O . VAL A 1 82 ? 9.166 -2.535 -2.623 1.00 89.19 82 VAL A O 1
ATOM 648 N N . LEU A 1 83 ? 10.901 -2.431 -4.035 1.00 90.19 83 LEU A N 1
ATOM 649 C CA . LEU A 1 83 ? 11.540 -1.323 -3.324 1.00 90.19 83 LEU A CA 1
ATOM 650 C C . LEU A 1 83 ? 10.777 -0.013 -3.512 1.00 90.19 83 LEU A C 1
ATOM 652 O O . LEU A 1 83 ? 10.814 0.825 -2.609 1.00 90.19 83 LEU A O 1
ATOM 656 N N . ALA A 1 84 ? 10.042 0.139 -4.616 1.00 93.00 84 ALA A N 1
ATOM 657 C CA . ALA A 1 84 ? 9.171 1.287 -4.827 1.00 93.00 84 ALA A CA 1
ATOM 658 C C . ALA A 1 84 ? 8.143 1.426 -3.697 1.00 93.00 84 ALA A C 1
ATOM 660 O O . ALA A 1 84 ? 7.960 2.525 -3.177 1.00 93.00 84 ALA A O 1
ATOM 661 N N . GLN A 1 85 ? 7.560 0.313 -3.234 1.00 91.62 85 GLN A N 1
ATOM 662 C CA . GLN A 1 85 ? 6.571 0.317 -2.149 1.00 91.62 85 GLN A CA 1
ATOM 663 C C . GLN A 1 85 ? 7.142 0.823 -0.819 1.00 91.62 85 GLN A C 1
ATOM 665 O O . GLN A 1 85 ? 6.434 1.491 -0.068 1.00 91.62 85 GLN A O 1
ATOM 670 N N . LEU A 1 86 ? 8.423 0.541 -0.554 1.00 89.75 86 LEU A N 1
ATOM 671 C CA . LEU A 1 86 ? 9.168 0.979 0.634 1.00 89.75 86 LEU A CA 1
ATOM 672 C C . LEU A 1 86 ? 9.690 2.421 0.524 1.00 89.75 86 LEU A C 1
ATOM 674 O O . LEU A 1 86 ? 10.231 2.955 1.495 1.00 89.75 86 LEU A O 1
ATOM 678 N N . SER A 1 87 ? 9.590 3.038 -0.653 1.00 91.19 87 SER A N 1
ATOM 679 C CA . SER A 1 87 ? 10.151 4.359 -0.898 1.00 91.19 87 SER A CA 1
ATOM 680 C C . SER A 1 87 ? 9.364 5.444 -0.155 1.00 91.19 87 SER A C 1
ATOM 682 O O . SER A 1 87 ? 8.133 5.476 -0.233 1.00 91.19 87 SER A O 1
ATOM 684 N N . PRO A 1 88 ? 10.041 6.411 0.494 1.00 91.50 88 PRO A N 1
ATOM 685 C CA . PRO A 1 88 ? 9.373 7.580 1.065 1.00 91.50 88 PRO A CA 1
ATOM 686 C C . PRO A 1 88 ? 8.717 8.466 -0.006 1.00 91.50 88 PRO A C 1
ATOM 688 O O . PRO A 1 88 ? 7.902 9.319 0.325 1.00 91.50 88 PRO A O 1
ATOM 691 N N . VAL A 1 89 ? 9.035 8.264 -1.290 1.00 95.06 89 VAL A N 1
ATOM 692 C CA . VAL A 1 89 ? 8.391 8.991 -2.392 1.00 95.06 89 VAL A CA 1
ATOM 693 C C . VAL A 1 89 ? 6.892 8.695 -2.443 1.00 95.06 89 VAL A C 1
ATOM 695 O O . VAL A 1 89 ? 6.111 9.635 -2.530 1.00 95.06 89 VAL A O 1
ATOM 698 N N . LEU A 1 90 ? 6.472 7.433 -2.281 1.00 93.38 90 LEU A N 1
ATOM 699 C CA . LEU A 1 90 ? 5.045 7.085 -2.267 1.00 93.38 90 LEU A CA 1
ATOM 700 C C . LEU A 1 90 ? 4.315 7.661 -1.047 1.00 93.38 90 LEU A C 1
ATOM 702 O O . LEU A 1 90 ? 3.161 8.053 -1.160 1.00 93.38 90 LEU A O 1
ATOM 706 N N . GLN A 1 91 ? 5.001 7.799 0.094 1.00 92.06 91 GLN A N 1
ATOM 707 C CA . GLN A 1 91 ? 4.482 8.543 1.253 1.00 92.06 91 GLN A CA 1
ATOM 708 C C . GLN A 1 91 ? 4.280 10.034 0.950 1.00 92.06 91 GLN A C 1
ATOM 710 O O . GLN A 1 91 ? 3.395 10.665 1.524 1.00 92.06 91 GLN A O 1
ATOM 715 N N . GLY A 1 92 ? 5.109 10.602 0.071 1.00 93.88 92 GLY A N 1
ATOM 716 C CA . GLY A 1 92 ? 4.939 11.963 -0.433 1.00 93.88 92 GLY A CA 1
ATOM 717 C C . GLY A 1 92 ? 3.743 12.106 -1.376 1.00 93.88 92 GLY A C 1
ATOM 718 O O . GLY A 1 92 ? 3.123 13.165 -1.389 1.00 93.88 92 GLY A O 1
ATOM 719 N N . VAL A 1 93 ? 3.402 11.048 -2.121 1.00 95.62 93 VAL A N 1
ATOM 720 C CA . VAL A 1 93 ? 2.206 10.997 -2.979 1.00 95.62 93 VAL A CA 1
ATOM 721 C C . VAL A 1 93 ? 0.943 10.828 -2.133 1.00 95.62 93 VAL A C 1
ATOM 723 O O . VAL A 1 93 ? -0.010 11.587 -2.285 1.00 95.62 93 VAL A O 1
ATOM 726 N N . ASP A 1 94 ? 0.942 9.874 -1.200 1.00 97.06 94 ASP A N 1
ATOM 727 C CA . ASP A 1 94 ? -0.138 9.693 -0.236 1.00 97.06 94 ASP A CA 1
ATOM 728 C C . ASP A 1 94 ? 0.412 9.338 1.152 1.00 97.06 94 ASP A C 1
ATOM 730 O O . ASP A 1 94 ? 0.897 8.233 1.411 1.00 97.06 94 ASP A O 1
ATOM 734 N N . SER A 1 95 ? 0.273 10.285 2.083 1.00 95.88 95 SER A N 1
ATOM 735 C CA . SER A 1 95 ? 0.769 10.163 3.460 1.00 95.88 95 SER A CA 1
ATOM 736 C C . SER A 1 95 ? 0.121 9.036 4.272 1.00 95.88 95 SER A C 1
ATOM 738 O O . SER A 1 95 ? 0.591 8.715 5.370 1.00 95.88 95 SER A O 1
ATOM 740 N N . ARG A 1 96 ? -0.954 8.419 3.770 1.00 96.06 96 ARG A N 1
ATOM 741 C CA . ARG A 1 96 ? -1.583 7.257 4.402 1.00 96.06 96 ARG A CA 1
ATOM 742 C C . ARG A 1 96 ? -0.760 5.992 4.209 1.00 96.06 96 ARG A C 1
ATOM 744 O O . ARG A 1 96 ? -0.799 5.138 5.090 1.00 96.06 96 ARG A O 1
ATOM 751 N N . TRP A 1 97 ? -0.019 5.871 3.109 1.00 94.81 97 TRP A N 1
ATOM 752 C CA . TRP A 1 97 ? 0.740 4.670 2.775 1.00 94.81 97 TRP A CA 1
ATOM 753 C C . TRP A 1 97 ? 2.013 4.558 3.610 1.00 94.81 97 TRP A C 1
ATOM 755 O O . TRP A 1 97 ? 2.941 5.335 3.440 1.00 94.81 97 TRP A O 1
ATOM 765 N N . LEU A 1 98 ? 2.102 3.571 4.494 1.00 91.25 98 LEU A N 1
ATOM 766 C CA . LEU A 1 98 ? 3.302 3.291 5.271 1.00 91.25 98 LEU A CA 1
ATOM 767 C C . LEU A 1 98 ? 3.748 1.852 5.019 1.00 91.25 98 LEU A C 1
ATOM 769 O O . LEU A 1 98 ? 3.188 0.910 5.578 1.00 91.25 98 LEU A O 1
ATOM 773 N N . CYS A 1 99 ? 4.794 1.694 4.208 1.00 88.62 99 CYS A N 1
ATOM 774 C CA . CYS A 1 99 ? 5.445 0.406 4.014 1.00 88.62 99 CYS A CA 1
ATOM 775 C C . CYS A 1 99 ? 6.797 0.367 4.721 1.00 88.62 99 CYS A C 1
ATOM 777 O O . CYS A 1 99 ? 7.705 1.131 4.390 1.00 88.62 99 CYS A O 1
ATOM 779 N N . LEU A 1 100 ? 6.928 -0.508 5.719 1.00 81.19 100 LEU A N 1
ATOM 780 C CA . LEU A 1 100 ? 8.136 -0.633 6.532 1.00 81.19 100 LEU A CA 1
ATOM 781 C C . LEU A 1 100 ? 8.676 -2.059 6.463 1.00 81.19 100 LEU A C 1
ATOM 783 O O . LEU A 1 100 ? 7.935 -3.035 6.501 1.00 81.19 100 LEU A O 1
ATOM 787 N N . ARG A 1 101 ? 10.006 -2.196 6.447 1.00 74.06 101 ARG A N 1
ATOM 788 C CA . ARG A 1 101 ? 10.657 -3.515 6.560 1.00 74.06 101 ARG A CA 1
ATOM 789 C C . ARG A 1 101 ? 10.486 -4.140 7.947 1.00 74.06 101 ARG A C 1
ATOM 791 O O . ARG A 1 101 ? 10.566 -5.355 8.095 1.00 74.06 101 ARG A O 1
ATOM 798 N N . SER A 1 102 ? 10.315 -3.312 8.969 1.00 70.38 102 SER A N 1
ATOM 799 C CA . SER A 1 102 ? 10.114 -3.724 10.357 1.00 70.38 102 SER A CA 1
ATOM 800 C C . SER A 1 102 ? 9.673 -2.522 11.180 1.00 70.38 102 SER A C 1
ATOM 802 O O . SER A 1 102 ? 10.164 -1.415 10.957 1.00 70.38 102 SER A O 1
ATOM 804 N N . PHE A 1 103 ? 8.808 -2.749 12.158 1.00 68.44 103 PHE A N 1
ATOM 805 C CA . PHE A 1 103 ? 8.453 -1.773 13.181 1.00 68.44 103 PHE A CA 1
ATOM 806 C C . PHE A 1 103 ? 8.118 -2.505 14.480 1.00 68.44 103 PHE A C 1
ATOM 808 O O . PHE A 1 103 ? 7.792 -3.692 14.462 1.00 68.44 103 PHE A O 1
ATOM 815 N N . VAL A 1 104 ? 8.215 -1.797 15.602 1.00 71.06 104 VAL A N 1
ATOM 816 C CA . VAL A 1 104 ? 7.773 -2.290 16.909 1.00 71.06 104 VAL A CA 1
ATOM 817 C C . VAL A 1 104 ? 6.424 -1.653 17.201 1.00 71.06 104 VAL A C 1
ATOM 819 O O . VAL A 1 104 ? 6.302 -0.429 17.160 1.00 71.06 104 VAL A O 1
ATOM 822 N N . LEU A 1 105 ? 5.414 -2.478 17.469 1.00 66.44 105 LEU A N 1
ATOM 823 C CA . LEU A 1 105 ? 4.107 -2.020 17.923 1.00 66.44 105 LEU A CA 1
ATOM 824 C C . LEU A 1 105 ? 4.017 -2.237 19.433 1.00 66.44 105 LEU A C 1
ATOM 826 O O . LEU A 1 105 ? 3.961 -3.376 19.890 1.00 66.44 105 LEU A O 1
ATOM 830 N N . ASN A 1 106 ? 3.993 -1.146 20.194 1.00 71.38 106 ASN A N 1
ATOM 831 C CA . ASN A 1 106 ? 3.690 -1.191 21.619 1.00 71.38 106 ASN A CA 1
ATOM 832 C C . ASN A 1 106 ? 2.176 -1.031 21.779 1.00 71.38 106 ASN A C 1
ATOM 834 O O . ASN A 1 106 ? 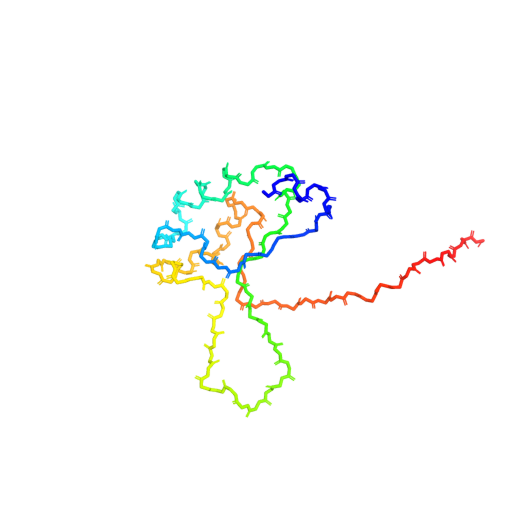1.659 0.074 21.623 1.00 71.38 106 ASN A O 1
ATOM 838 N N . ALA A 1 107 ? 1.465 -2.120 22.061 1.00 64.31 107 ALA A N 1
ATOM 839 C CA . ALA A 1 107 ? 0.100 -2.020 22.564 1.00 64.31 107 ALA A CA 1
ATOM 840 C C . ALA A 1 107 ? 0.198 -1.538 24.018 1.00 64.31 107 ALA A C 1
ATOM 842 O O . ALA A 1 107 ? 0.776 -2.235 24.851 1.00 64.31 107 ALA A O 1
ATOM 843 N N . GLY A 1 108 ? -0.249 -0.313 24.302 1.00 67.25 108 GLY A N 1
ATOM 844 C CA . GLY A 1 108 ? -0.290 0.195 25.674 1.00 67.25 108 GLY A CA 1
ATOM 845 C C . GLY A 1 108 ? -1.188 -0.675 26.559 1.00 67.25 108 GLY A C 1
ATOM 846 O O . GLY A 1 108 ? -2.077 -1.361 26.060 1.00 67.25 108 GLY A O 1
ATOM 847 N N . GLU A 1 109 ? -0.959 -0.656 27.872 1.00 67.25 109 GLU A N 1
ATOM 848 C CA . GLU A 1 109 ? -1.934 -1.197 28.818 1.00 67.25 109 GLU A CA 1
ATOM 849 C C . GLU A 1 109 ? -3.154 -0.266 28.833 1.00 67.25 109 GLU A C 1
ATOM 851 O O . GLU A 1 109 ? -3.031 0.919 29.153 1.00 67.25 109 GLU A O 1
ATOM 856 N N . ASP A 1 110 ? -4.330 -0.793 28.486 1.00 61.06 110 ASP A N 1
ATOM 857 C CA . ASP A 1 110 ? -5.612 -0.114 28.675 1.00 61.06 110 ASP A CA 1
ATOM 858 C C . ASP A 1 110 ? -5.910 0.002 30.181 1.00 61.06 110 ASP A C 1
ATOM 860 O O . ASP A 1 110 ? -6.755 -0.705 30.728 1.00 61.06 110 ASP A O 1
ATOM 864 N N . THR A 1 111 ? -5.207 0.878 30.899 1.00 49.09 111 THR A N 1
ATOM 865 C CA . THR A 1 111 ? -5.668 1.341 32.212 1.00 49.09 111 THR A CA 1
ATOM 866 C C . THR A 1 111 ? -6.600 2.530 31.998 1.00 49.09 111 THR A C 1
ATOM 868 O O . THR A 1 111 ? -6.135 3.585 31.552 1.00 49.09 111 THR A O 1
ATOM 871 N N . PRO A 1 112 ? -7.903 2.418 32.320 1.00 51.75 112 PRO A N 1
ATOM 872 C CA . PRO A 1 112 ? -8.796 3.563 32.301 1.00 51.75 112 PRO A CA 1
ATOM 873 C C . PRO A 1 112 ? -8.295 4.575 33.332 1.00 51.75 112 PRO A C 1
ATOM 875 O O . PRO A 1 112 ? -8.211 4.262 34.521 1.00 51.75 112 PRO A O 1
ATOM 878 N N . GLN A 1 113 ? -7.977 5.797 32.904 1.00 49.66 113 GLN A N 1
ATOM 879 C CA . GLN A 1 113 ? -7.793 6.909 33.832 1.00 49.66 113 GLN A CA 1
ATOM 880 C C . GLN A 1 113 ? -9.163 7.293 34.407 1.00 49.66 113 GLN A C 1
ATOM 882 O O . GLN A 1 113 ? -9.820 8.223 33.944 1.00 49.66 113 GLN A O 1
ATOM 887 N N . HIS A 1 114 ? -9.623 6.555 35.417 1.00 48.84 114 HIS A N 1
ATOM 888 C CA . HIS A 1 114 ? -10.655 7.054 36.311 1.00 48.84 114 HIS A CA 1
ATOM 889 C C . HIS A 1 114 ? -10.021 8.055 37.280 1.00 48.84 114 HIS A C 1
ATOM 891 O O . HIS A 1 114 ? -9.285 7.672 38.180 1.00 48.84 114 HIS A O 1
ATOM 897 N N . GLY A 1 115 ? -10.331 9.334 37.052 1.00 48.25 115 GLY A N 1
ATOM 898 C CA . GLY A 1 115 ? -10.500 10.375 38.066 1.00 48.25 115 GLY A CA 1
ATOM 899 C C . GLY A 1 115 ? -9.373 10.576 39.078 1.00 48.25 115 GLY A C 1
ATOM 900 O O . GLY A 1 115 ? -9.358 9.949 40.131 1.00 48.25 115 GLY A O 1
ATOM 901 N N . LEU A 1 116 ? -8.553 11.598 38.846 1.00 38.19 116 LEU A N 1
ATOM 902 C CA . LEU A 1 116 ? -8.092 12.451 39.938 1.00 38.19 116 LEU A CA 1
ATOM 903 C C . LEU A 1 116 ? -8.524 13.879 39.612 1.00 38.19 116 LEU A C 1
ATOM 905 O O . LEU A 1 116 ? -7.959 14.539 38.742 1.00 38.19 116 LEU A O 1
ATOM 909 N N . GLU A 1 117 ? -9.595 14.305 40.281 1.00 43.53 117 GLU A N 1
ATOM 910 C CA . GLU A 1 117 ? -9.949 15.711 40.419 1.00 43.53 117 GLU A CA 1
ATOM 911 C C . GLU A 1 117 ? -8.783 16.429 41.104 1.00 43.53 117 GLU A C 1
ATOM 913 O O . GLU A 1 117 ? -8.284 15.987 42.141 1.00 43.53 117 GLU A O 1
ATOM 918 N N . ALA A 1 118 ? -8.332 17.524 40.498 1.00 34.78 118 ALA A N 1
ATOM 919 C CA . ALA A 1 118 ? -7.454 18.466 41.163 1.00 34.78 118 ALA A CA 1
ATOM 920 C C . ALA A 1 118 ? -8.267 19.181 42.252 1.00 34.78 118 ALA A C 1
ATOM 922 O O . ALA A 1 118 ? -9.216 19.903 41.938 1.00 34.78 118 ALA A O 1
ATOM 923 N N . VAL A 1 119 ? -7.893 18.945 43.510 1.00 40.59 119 VAL A N 1
ATOM 924 C CA . VAL A 1 119 ? -8.190 19.832 44.643 1.00 40.59 119 VAL A CA 1
ATOM 925 C C . VAL A 1 119 ? -7.038 20.815 44.781 1.00 40.59 119 VAL A C 1
ATOM 927 O O . VAL A 1 119 ? -5.877 20.353 44.681 1.00 40.59 119 VAL A O 1
#